Protein AF-A0A3C0TTU4-F1 (afdb_monomer_lite)

Radius of gyration: 20.49 Å; chains: 1; bounding box: 49×45×58 Å

pLDDT: mean 82.62, std 21.91, range [30.36, 98.0]

Sequence (126 aa):
GEFSQLAGLTGKDGMTDSLSPDNGRATRIEEIESFSGDDLPQLCDLAHDAIIDGEGFLWVRPPPQRILENYWNGVVLVPERSLWIARLDGRIVGTVQILNPSVNNESGAFAAQITTLIVAGHARRL

Foldseek 3Di:
DDDDDDDDDDDPDDPPPPDDPPPPKDKDKDWDLDDDDCRLVLQLVQLQQCLVVVHDDPDVHRDPSVVSSVVVVVQSPDPQKIKMFMDINNGTFWIWIKGADDPVPPVCNPDIDTPHTGGHPVRPPD

Secondary structure (DSSP, 8-state):
----------------------SS--EEEEE-SS--TTHHHHHHHHHHHHHHTT-S-S-SSPPPHHHHHHHHHHHTT-TTEEEEEEEETTEEEEEEEEEPPPTT-GGGTT--EEEEEEE-GGGTT-

Structure (mmCIF, N/CA/C/O backbone):
data_AF-A0A3C0TTU4-F1
#
_entry.id   AF-A0A3C0TTU4-F1
#
loop_
_atom_site.group_PDB
_atom_site.id
_atom_site.type_symbol
_atom_site.label_atom_id
_atom_site.label_alt_id
_atom_site.label_comp_id
_atom_site.label_asym_id
_atom_site.label_entity_id
_atom_site.label_seq_id
_atom_site.pdbx_PDB_ins_code
_atom_site.Cartn_x
_atom_site.Cartn_y
_atom_site.Cartn_z
_atom_site.occupancy
_atom_site.B_iso_or_equiv
_atom_site.auth_seq_id
_atom_site.auth_comp_id
_atom_site.auth_asym_id
_atom_site.auth_atom_id
_atom_site.pdbx_PDB_model_num
ATOM 1 N N . GLY A 1 1 ? -39.470 32.008 42.877 1.00 33.16 1 GLY A N 1
ATOM 2 C CA . GLY A 1 1 ? -39.267 32.488 41.501 1.00 33.16 1 GLY A CA 1
ATOM 3 C C . GLY A 1 1 ? -37.927 31.964 41.075 1.00 33.16 1 GLY A C 1
ATOM 4 O O . GLY A 1 1 ? -36.948 32.289 41.724 1.00 33.16 1 GLY A O 1
ATOM 5 N N . GLU A 1 2 ? -37.918 30.863 40.333 1.00 34.28 2 GLU A N 1
ATOM 6 C CA . GLU A 1 2 ? -37.878 30.883 38.859 1.00 34.28 2 GLU A CA 1
ATOM 7 C C . GLU A 1 2 ? -36.555 31.459 38.361 1.00 34.28 2 GLU A C 1
ATOM 9 O O . GLU A 1 2 ? -36.373 32.662 38.405 1.00 34.28 2 GLU A O 1
ATOM 14 N N . PHE A 1 3 ? -35.630 30.567 37.992 1.00 34.47 3 PHE A N 1
ATOM 15 C CA . PHE A 1 3 ? -34.856 30.552 36.741 1.00 34.47 3 PHE A CA 1
ATOM 16 C C . PHE A 1 3 ? -34.013 29.262 36.751 1.00 34.47 3 PHE A C 1
ATOM 18 O O . PHE A 1 3 ? -32.812 29.242 36.996 1.00 34.47 3 PHE A O 1
ATOM 25 N N . SER A 1 4 ? -34.704 28.139 36.559 1.00 36.53 4 SER A N 1
ATOM 26 C CA . SER A 1 4 ? -34.131 26.826 36.256 1.00 36.53 4 SER A CA 1
ATOM 27 C C . SER A 1 4 ? -34.966 26.232 35.137 1.00 36.53 4 SER A C 1
ATOM 29 O O . SER A 1 4 ? -35.957 25.568 35.407 1.00 36.53 4 SER A O 1
ATOM 31 N N . GLN A 1 5 ? -34.602 26.526 33.889 1.00 37.88 5 GLN A N 1
ATOM 32 C CA . GLN A 1 5 ? -35.087 25.794 32.724 1.00 37.88 5 GLN A CA 1
ATOM 33 C C . GLN A 1 5 ? -34.221 26.134 31.512 1.00 37.88 5 GLN A C 1
ATOM 35 O O . GLN A 1 5 ? -34.472 27.131 30.857 1.00 37.88 5 GLN A O 1
ATOM 40 N N . LEU A 1 6 ? -33.209 25.313 31.237 1.00 36.69 6 LEU A N 1
ATOM 41 C CA . LEU A 1 6 ? -32.779 24.916 29.889 1.00 36.69 6 LEU A CA 1
ATOM 42 C C . LEU A 1 6 ? -31.975 23.621 30.060 1.00 36.69 6 LEU A C 1
ATOM 44 O O . LEU A 1 6 ? -30.749 23.604 30.125 1.00 36.69 6 LEU A O 1
ATOM 48 N N . ALA A 1 7 ? -32.721 22.534 30.246 1.00 32.09 7 ALA A N 1
ATOM 49 C CA . ALA A 1 7 ? -32.219 21.177 30.159 1.00 32.09 7 ALA A CA 1
ATOM 50 C C . ALA A 1 7 ? -32.178 20.744 28.689 1.00 32.09 7 ALA A C 1
ATOM 52 O O . ALA A 1 7 ? -33.108 21.029 27.940 1.00 32.09 7 ALA A O 1
ATOM 53 N N . GLY A 1 8 ? -31.149 19.966 28.354 1.00 31.12 8 GLY A N 1
ATOM 54 C CA . GLY A 1 8 ? -31.205 18.963 27.298 1.00 31.12 8 GLY A CA 1
ATOM 55 C C . GLY A 1 8 ? -30.831 19.457 25.911 1.00 31.12 8 GLY A C 1
ATOM 56 O O . GLY A 1 8 ? -31.644 20.076 25.249 1.00 31.12 8 GLY A O 1
ATOM 57 N N . LEU A 1 9 ? -29.630 19.084 25.466 1.00 33.72 9 LEU A N 1
ATOM 58 C CA . LEU A 1 9 ? -29.366 18.534 24.131 1.00 33.72 9 LEU A CA 1
ATOM 59 C C . LEU A 1 9 ? -28.049 17.741 24.220 1.00 33.72 9 LEU A C 1
ATOM 61 O O . LEU A 1 9 ? -26.975 18.168 23.811 1.00 33.72 9 LEU A O 1
ATOM 65 N N . THR A 1 10 ? -28.146 16.577 24.858 1.00 34.78 10 THR A N 1
ATOM 66 C CA . THR A 1 10 ? -27.288 15.425 24.578 1.00 34.78 10 THR A CA 1
ATOM 67 C C . THR A 1 10 ? -27.561 14.955 23.151 1.00 34.78 10 THR A C 1
ATOM 69 O O . THR A 1 10 ? -28.722 14.754 22.803 1.00 34.78 10 THR A O 1
ATOM 72 N N . GLY A 1 11 ? -26.515 14.734 22.361 1.00 30.36 11 GLY A N 1
ATOM 73 C CA . GLY A 1 11 ? -26.617 14.152 21.021 1.00 30.36 11 GLY A CA 1
ATOM 74 C C . GLY A 1 11 ? -25.265 13.612 20.584 1.00 30.36 11 GLY A C 1
ATOM 75 O O . GLY A 1 11 ? -24.510 14.279 19.887 1.00 30.36 11 GLY A O 1
ATOM 76 N N . LYS A 1 12 ? -24.924 12.439 21.115 1.00 43.28 12 LYS A N 1
ATOM 77 C CA . LYS A 1 12 ? -23.745 11.651 20.772 1.00 43.28 12 LYS A CA 1
ATOM 78 C C . LYS A 1 12 ? -24.146 10.754 19.605 1.00 43.28 12 LYS A C 1
ATOM 80 O O . LYS A 1 12 ? -24.466 9.594 19.825 1.00 43.28 12 LYS A O 1
ATOM 85 N N . ASP A 1 13 ? -24.108 11.301 18.399 1.00 33.59 13 ASP A N 1
ATOM 86 C CA . ASP A 1 13 ? -24.378 10.561 17.168 1.00 33.59 13 ASP A CA 1
ATOM 87 C C . ASP A 1 13 ? -23.051 10.585 16.381 1.00 33.59 13 ASP A C 1
ATOM 89 O O . ASP A 1 13 ? -22.693 11.571 15.754 1.00 33.59 13 ASP A O 1
ATOM 93 N N . GLY A 1 14 ? -22.154 9.607 16.505 1.00 33.25 14 GLY A N 1
ATOM 94 C CA . GLY A 1 14 ? -22.496 8.204 16.341 1.00 33.25 14 GLY A CA 1
ATOM 95 C C . GLY A 1 14 ? -22.955 7.948 14.906 1.00 33.25 14 GLY A C 1
ATOM 96 O O . GLY A 1 14 ? -23.950 7.265 14.713 1.00 33.25 14 GLY A O 1
ATOM 97 N N . MET A 1 15 ? -22.276 8.528 13.906 1.00 35.84 15 MET A N 1
ATOM 98 C CA . MET A 1 15 ? -22.488 8.211 12.491 1.00 35.84 15 MET A CA 1
ATOM 99 C C . MET A 1 15 ? -21.939 6.807 12.200 1.00 35.84 15 MET A C 1
ATOM 101 O O . MET A 1 15 ? -20.918 6.626 11.544 1.00 35.84 15 MET A O 1
ATOM 105 N N . THR A 1 16 ? -22.597 5.794 12.757 1.00 39.62 16 THR A N 1
ATOM 106 C CA . THR A 1 16 ? -22.577 4.450 12.197 1.00 39.62 16 THR A CA 1
ATOM 107 C C . THR A 1 16 ? -23.534 4.484 11.018 1.00 39.62 16 THR A C 1
ATOM 109 O O . THR A 1 16 ? -24.750 4.409 11.204 1.00 39.62 16 THR A O 1
ATOM 112 N N . ASP A 1 17 ? -22.983 4.662 9.820 1.00 39.41 17 ASP A N 1
ATOM 113 C CA . ASP A 1 17 ? -23.717 4.428 8.583 1.00 39.41 17 ASP A CA 1
ATOM 114 C C . ASP A 1 17 ? -24.181 2.966 8.589 1.00 39.41 17 ASP A C 1
ATOM 116 O O . ASP A 1 17 ? -23.394 2.026 8.449 1.00 39.41 17 ASP A O 1
ATOM 120 N N . SER A 1 18 ? -25.462 2.774 8.890 1.00 42.75 18 SER A N 1
ATOM 121 C CA . SER A 1 18 ? -26.110 1.470 8.883 1.00 42.75 18 SER A CA 1
ATOM 122 C C . SER A 1 18 ? -26.511 1.156 7.448 1.00 42.75 18 SER A C 1
ATOM 124 O O . SER A 1 18 ? -27.681 1.196 7.072 1.00 42.75 18 SER A O 1
ATOM 126 N N . LEU A 1 19 ? -25.508 0.830 6.633 1.00 49.94 19 LEU A N 1
ATOM 127 C CA . LEU A 1 19 ? -25.735 0.187 5.349 1.00 49.94 19 LEU A CA 1
ATOM 128 C C . LEU A 1 19 ? -26.432 -1.150 5.626 1.00 49.94 19 LEU A C 1
ATOM 130 O O . LEU A 1 19 ? -25.877 -2.046 6.265 1.00 49.94 19 LEU A O 1
ATOM 134 N N . SER A 1 20 ? -27.689 -1.255 5.190 1.00 46.91 20 SER A N 1
ATOM 135 C CA . SER A 1 20 ? -28.423 -2.522 5.173 1.00 46.91 20 SER A CA 1
ATOM 136 C C . SER A 1 20 ? -27.581 -3.571 4.438 1.00 46.91 20 SER A C 1
ATOM 138 O O . SER A 1 20 ? -26.962 -3.220 3.431 1.00 46.91 20 SER A O 1
ATOM 140 N N . PRO A 1 21 ? -27.528 -4.836 4.898 1.00 45.91 21 PRO A N 1
ATOM 141 C CA . PRO A 1 21 ? -26.795 -5.863 4.180 1.00 45.91 21 PRO A CA 1
ATOM 142 C C . PRO A 1 21 ? -27.530 -6.093 2.863 1.00 45.91 21 PRO A C 1
ATOM 144 O O . PRO A 1 21 ? -28.597 -6.708 2.840 1.00 45.91 21 PRO A O 1
ATOM 147 N N . ASP A 1 22 ? -26.990 -5.552 1.772 1.00 55.22 22 ASP A N 1
ATOM 148 C CA . ASP A 1 22 ? -27.359 -6.017 0.447 1.00 55.22 22 ASP A CA 1
ATOM 149 C C . ASP A 1 22 ? -27.076 -7.519 0.428 1.00 55.22 22 ASP A C 1
ATOM 151 O O . ASP A 1 22 ? -25.941 -7.974 0.606 1.00 55.22 22 ASP A O 1
ATOM 155 N N . ASN A 1 23 ? -28.147 -8.297 0.339 1.00 56.12 23 ASN A N 1
ATOM 156 C CA . ASN A 1 23 ? -28.124 -9.744 0.428 1.00 56.12 23 ASN A CA 1
ATOM 157 C C . ASN A 1 23 ? -27.658 -10.271 -0.939 1.00 56.12 23 ASN A C 1
ATOM 159 O O . ASN A 1 23 ? -28.449 -10.799 -1.719 1.00 56.12 23 ASN A O 1
ATOM 163 N N . GLY A 1 24 ? -26.387 -10.027 -1.267 1.00 54.19 24 GLY A N 1
ATOM 164 C CA . GLY A 1 24 ? -25.832 -10.288 -2.590 1.00 54.19 24 GLY A CA 1
ATOM 165 C C . GLY A 1 24 ? -24.328 -10.075 -2.679 1.00 54.19 24 GLY A C 1
ATOM 166 O O . GLY A 1 24 ? -23.626 -11.040 -2.973 1.00 54.19 24 GLY A O 1
ATOM 167 N N . ARG A 1 25 ? -23.825 -8.860 -2.407 1.00 62.41 25 ARG A N 1
ATOM 168 C CA . ARG A 1 25 ? -22.381 -8.600 -2.292 1.00 62.41 25 ARG A CA 1
ATOM 169 C C . ARG A 1 25 ? -22.048 -7.459 -1.33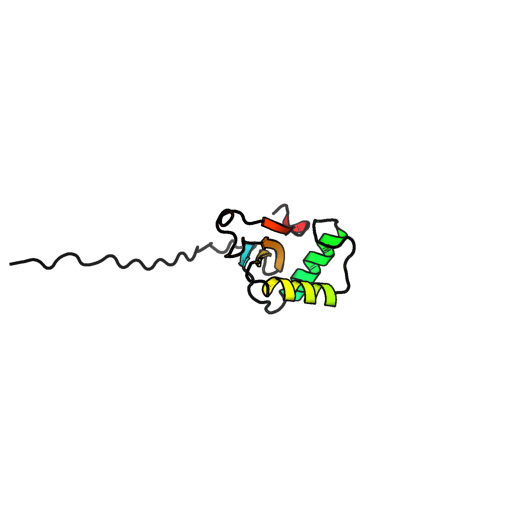6 1.00 62.41 25 ARG A C 1
ATOM 171 O O . ARG A 1 25 ? -22.356 -6.302 -1.610 1.00 62.41 25 ARG A O 1
ATOM 178 N N . ALA A 1 26 ? -21.360 -7.752 -0.238 1.00 77.69 26 ALA A N 1
ATOM 179 C CA . ALA A 1 26 ? -20.989 -6.713 0.722 1.00 77.69 26 ALA A CA 1
ATOM 180 C C . ALA A 1 26 ? -19.733 -5.974 0.238 1.00 77.69 26 ALA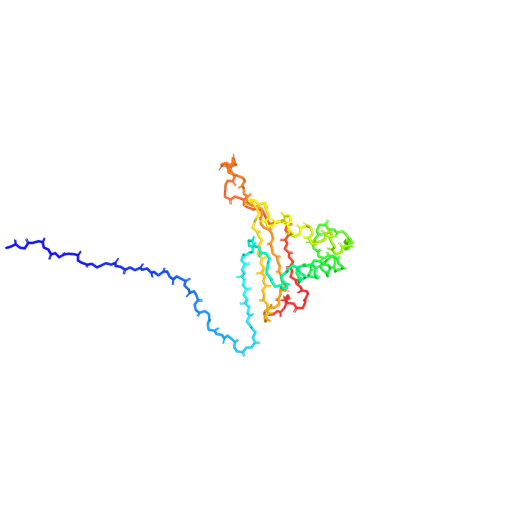 A C 1
ATOM 182 O O . ALA A 1 26 ? -18.637 -6.543 0.243 1.00 77.69 26 ALA A O 1
ATOM 183 N N . THR A 1 27 ? -19.891 -4.710 -0.167 1.00 87.00 27 THR A N 1
ATOM 184 C CA . THR A 1 27 ? -18.759 -3.825 -0.480 1.00 87.00 27 THR A CA 1
ATOM 185 C C . THR A 1 27 ? -18.392 -2.994 0.744 1.00 87.00 27 THR A C 1
ATOM 187 O O . THR A 1 27 ? -19.253 -2.329 1.319 1.00 87.00 27 THR A O 1
ATOM 190 N N . ARG A 1 28 ? -17.115 -3.001 1.140 1.00 92.75 28 ARG A N 1
ATOM 191 C CA . ARG A 1 28 ? -16.597 -2.178 2.245 1.00 92.75 28 ARG A CA 1
ATOM 192 C C . ARG A 1 28 ? -15.336 -1.444 1.821 1.00 92.75 28 ARG A C 1
ATOM 194 O O . ARG A 1 28 ? -14.461 -2.045 1.211 1.00 92.75 28 ARG A O 1
ATOM 201 N N . ILE A 1 29 ? -15.225 -0.172 2.1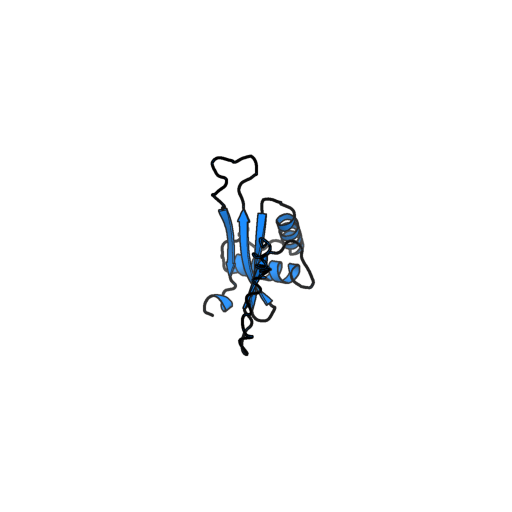85 1.00 95.62 29 ILE A N 1
ATOM 202 C CA . ILE A 1 29 ? -13.982 0.595 2.073 1.00 95.62 29 ILE A CA 1
ATOM 203 C C . ILE A 1 29 ? -13.460 0.841 3.486 1.00 95.62 29 ILE A C 1
ATOM 205 O O . ILE A 1 29 ? -14.232 1.221 4.367 1.00 95.62 29 ILE A O 1
ATOM 209 N N . GLU A 1 30 ? -12.174 0.599 3.712 1.00 95.88 30 GLU A N 1
ATOM 210 C CA . GLU A 1 30 ? -11.552 0.779 5.024 1.00 95.88 30 GLU A CA 1
ATOM 211 C C . GLU A 1 30 ? -10.104 1.253 4.920 1.00 95.88 30 GLU A C 1
ATOM 213 O O . GLU A 1 30 ? -9.387 0.900 3.982 1.00 95.88 30 GLU A O 1
ATOM 218 N N . GLU A 1 31 ? -9.693 2.068 5.890 1.00 96.88 31 GLU A N 1
ATOM 219 C CA . GLU A 1 31 ? -8.299 2.452 6.090 1.00 96.88 31 GLU A CA 1
ATOM 220 C C . GLU A 1 31 ? -7.562 1.345 6.849 1.00 96.88 31 GLU A C 1
ATOM 222 O O . GLU A 1 31 ? -8.106 0.731 7.769 1.00 96.88 31 GLU A O 1
ATOM 227 N N . ILE A 1 32 ? -6.322 1.083 6.443 1.00 96.62 32 ILE A N 1
ATOM 228 C CA . ILE A 1 32 ? -5.456 0.047 6.991 1.00 96.62 32 ILE A CA 1
ATOM 229 C C . ILE A 1 32 ? -4.271 0.702 7.688 1.00 96.62 32 ILE A C 1
ATOM 231 O O . ILE A 1 32 ? -3.357 1.216 7.048 1.00 96.62 32 ILE A O 1
ATOM 235 N N . GLU A 1 33 ? -4.273 0.609 9.015 1.00 94.88 33 GLU A N 1
ATOM 236 C CA . GLU A 1 33 ? -3.149 1.010 9.871 1.00 94.88 33 GLU A CA 1
ATOM 237 C C . GLU A 1 33 ? -2.237 -0.179 10.219 1.00 94.88 33 GLU A C 1
ATOM 239 O O . GLU A 1 33 ? -1.077 -0.013 10.586 1.00 94.88 33 GLU A O 1
ATOM 244 N N . SER A 1 34 ? -2.753 -1.406 10.109 1.00 95.44 34 SER A N 1
ATOM 245 C CA . SER A 1 34 ? -1.995 -2.642 10.309 1.00 95.44 34 SER A CA 1
ATOM 246 C C . SER A 1 34 ? -2.654 -3.801 9.566 1.00 95.44 34 SER A C 1
ATOM 248 O O . SER A 1 34 ? -3.865 -3.799 9.353 1.00 95.44 34 SER A O 1
ATOM 250 N N . PHE A 1 35 ? -1.862 -4.794 9.165 1.00 96.81 35 PHE A N 1
ATOM 251 C CA . PHE A 1 35 ? -2.379 -5.970 8.468 1.00 96.81 35 PHE A CA 1
ATOM 252 C C . PHE A 1 35 ? -2.862 -7.032 9.451 1.00 96.81 35 PHE A C 1
ATOM 254 O O . PHE A 1 35 ? -2.187 -7.335 10.436 1.00 96.81 35 PHE A O 1
ATOM 261 N N . SER A 1 36 ? -4.001 -7.646 9.141 1.00 93.19 36 SER A N 1
ATOM 262 C CA . SER A 1 36 ? -4.571 -8.743 9.917 1.00 93.19 36 SER A CA 1
ATOM 263 C C . SER A 1 36 ? -4.991 -9.897 9.007 1.00 93.19 36 SER A C 1
ATOM 265 O O . SER A 1 36 ? -5.279 -9.692 7.832 1.00 93.19 36 SER A O 1
ATOM 267 N N . GLY A 1 37 ? -5.005 -11.125 9.535 1.00 94.12 37 GLY A N 1
ATOM 268 C CA . GLY A 1 37 ? -5.420 -12.307 8.771 1.00 94.12 37 GLY A CA 1
ATOM 269 C C . GLY A 1 37 ? -4.743 -12.390 7.397 1.00 94.12 37 GLY A C 1
ATOM 270 O O . GLY A 1 37 ? -3.518 -12.448 7.309 1.00 94.12 37 GLY A O 1
ATOM 271 N N . ASP A 1 38 ? -5.558 -12.338 6.342 1.00 96.12 38 ASP A N 1
ATOM 272 C CA . ASP A 1 38 ? -5.126 -12.500 4.952 1.00 96.12 38 ASP A CA 1
ATOM 273 C C . ASP A 1 38 ? -4.933 -11.166 4.201 1.00 96.12 38 ASP A C 1
ATOM 275 O O . ASP A 1 38 ? -4.838 -11.166 2.974 1.00 96.12 38 ASP A O 1
ATOM 279 N N . ASP A 1 39 ? -4.876 -10.024 4.891 1.00 97.06 39 ASP A N 1
ATOM 280 C CA . ASP A 1 39 ? -4.776 -8.704 4.247 1.00 97.06 39 ASP A CA 1
ATOM 281 C C . ASP A 1 39 ? -3.492 -8.544 3.433 1.00 97.06 39 ASP A C 1
ATOM 283 O O . ASP A 1 39 ? -3.524 -8.146 2.269 1.00 97.06 39 ASP A O 1
ATOM 287 N N . LEU A 1 40 ? -2.355 -8.880 4.046 1.00 97.94 40 LEU A N 1
ATOM 288 C CA . LEU A 1 40 ? -1.048 -8.741 3.414 1.00 97.94 40 LEU A CA 1
ATOM 289 C C . LEU A 1 40 ? -0.896 -9.677 2.198 1.00 97.94 40 LEU A C 1
ATOM 291 O O . LEU A 1 40 ? -0.517 -9.176 1.136 1.00 97.94 40 LEU A O 1
ATOM 295 N N . PRO A 1 41 ? -1.223 -10.985 2.286 1.00 97.75 41 PRO A N 1
ATOM 296 C CA . PRO A 1 41 ? -1.267 -11.855 1.112 1.00 97.75 41 PRO A CA 1
ATOM 297 C C . PRO A 1 41 ? -2.172 -11.320 -0.003 1.00 97.75 41 PRO A C 1
ATOM 299 O O . PRO A 1 41 ? -1.724 -11.216 -1.140 1.00 97.75 41 PRO A O 1
ATOM 302 N N . GLN A 1 42 ? -3.400 -10.893 0.313 1.00 97.56 42 GLN A N 1
ATOM 303 C CA . GLN A 1 42 ? -4.341 -10.403 -0.701 1.00 97.56 42 GLN A CA 1
ATOM 304 C C . GLN A 1 42 ? -3.876 -9.108 -1.378 1.00 97.56 42 GLN A C 1
ATOM 306 O O . GLN A 1 42 ? -4.079 -8.936 -2.578 1.00 97.56 42 GLN A O 1
ATOM 311 N N . LEU A 1 43 ? -3.227 -8.202 -0.643 1.00 97.12 43 LEU A N 1
ATOM 312 C CA . LEU A 1 43 ? -2.614 -7.007 -1.227 1.00 97.12 43 LEU A CA 1
ATOM 313 C C . LEU A 1 43 ? -1.413 -7.340 -2.114 1.00 97.12 43 LEU A C 1
ATOM 315 O O . LEU A 1 43 ? -1.188 -6.660 -3.117 1.00 97.12 43 LEU A O 1
ATOM 319 N N . CYS A 1 44 ? -0.635 -8.368 -1.767 1.00 97.19 44 CYS A N 1
ATOM 320 C CA . CYS A 1 44 ? 0.445 -8.850 -2.624 1.00 97.19 44 CYS A CA 1
ATOM 321 C C . CYS A 1 44 ? -0.103 -9.454 -3.920 1.00 97.19 44 CYS A C 1
ATOM 323 O O . CYS A 1 44 ? 0.408 -9.115 -4.984 1.00 97.19 44 CYS A O 1
ATOM 325 N N . ASP A 1 45 ? -1.159 -10.265 -3.843 1.00 96.69 45 ASP A N 1
ATOM 326 C CA . ASP A 1 45 ? -1.816 -10.853 -5.016 1.00 96.69 45 ASP A CA 1
ATOM 327 C C . ASP A 1 45 ? -2.408 -9.760 -5.918 1.00 96.69 45 ASP A C 1
ATOM 329 O O . ASP A 1 45 ? -2.119 -9.712 -7.112 1.00 96.69 45 ASP A O 1
ATOM 333 N N . LEU A 1 46 ? -3.144 -8.804 -5.336 1.00 96.38 46 LEU A N 1
ATOM 334 C CA . LEU A 1 46 ? -3.703 -7.665 -6.068 1.00 96.38 46 LEU A CA 1
ATOM 335 C C . LEU A 1 46 ? -2.611 -6.848 -6.774 1.00 96.38 46 LEU A C 1
ATOM 337 O O . LEU A 1 46 ? -2.768 -6.468 -7.932 1.00 96.38 46 LEU A O 1
ATOM 341 N N . ALA A 1 47 ? -1.507 -6.565 -6.079 1.00 95.94 47 ALA A N 1
ATOM 342 C CA . ALA A 1 47 ? -0.363 -5.864 -6.649 1.00 95.94 47 ALA A CA 1
ATOM 343 C C . ALA A 1 47 ? 0.295 -6.657 -7.779 1.00 95.94 47 ALA A C 1
ATOM 345 O O . ALA A 1 47 ? 0.640 -6.088 -8.810 1.00 95.94 47 ALA A O 1
ATOM 346 N N . HIS A 1 48 ? 0.491 -7.958 -7.579 1.00 95.94 48 HIS A N 1
ATOM 347 C CA . HIS A 1 48 ? 1.083 -8.837 -8.572 1.00 95.94 48 HIS A CA 1
ATOM 348 C C . HIS A 1 48 ? 0.261 -8.824 -9.865 1.00 95.94 48 HIS A C 1
ATOM 350 O O . HIS A 1 48 ? 0.816 -8.568 -10.936 1.00 95.94 48 HIS A O 1
ATOM 356 N N . ASP A 1 49 ? -1.052 -9.026 -9.754 1.00 95.00 49 ASP A N 1
ATOM 357 C CA . ASP A 1 49 ? -1.976 -9.019 -10.889 1.00 95.00 49 ASP A CA 1
ATOM 358 C C . ASP A 1 49 ? -1.991 -7.656 -11.585 1.00 95.00 49 ASP A C 1
ATOM 360 O O . ASP A 1 49 ? -1.843 -7.586 -12.803 1.00 95.00 49 ASP A O 1
ATOM 364 N N . ALA A 1 50 ? -2.036 -6.562 -10.820 1.00 93.44 50 ALA A N 1
ATOM 365 C CA . ALA A 1 50 ? -1.967 -5.212 -11.367 1.00 93.44 50 ALA A CA 1
ATOM 366 C C . ALA A 1 50 ? -0.689 -4.970 -12.186 1.00 93.44 50 ALA A C 1
ATOM 368 O O . ALA A 1 50 ? -0.756 -4.408 -13.276 1.00 93.44 50 ALA A O 1
ATOM 369 N N . ILE A 1 51 ? 0.473 -5.427 -11.705 1.00 94.31 51 ILE A N 1
ATOM 370 C CA . ILE A 1 51 ? 1.733 -5.299 -12.452 1.00 94.31 51 ILE A CA 1
ATOM 371 C C . ILE A 1 51 ? 1.684 -6.114 -13.752 1.00 94.31 51 ILE A C 1
ATOM 373 O O . ILE A 1 51 ? 2.140 -5.632 -14.789 1.00 94.31 51 ILE A O 1
ATOM 377 N N . ILE A 1 52 ? 1.159 -7.345 -13.707 1.00 94.44 52 ILE A N 1
ATOM 378 C CA . ILE A 1 52 ? 1.026 -8.207 -14.892 1.00 94.44 52 ILE A CA 1
ATOM 379 C C . ILE A 1 52 ? 0.100 -7.573 -15.933 1.00 94.44 52 ILE A C 1
ATOM 381 O O . ILE A 1 52 ? 0.427 -7.570 -17.121 1.00 94.44 52 ILE A O 1
ATOM 385 N N . ASP A 1 53 ? -1.001 -6.981 -15.481 1.00 90.69 53 ASP A N 1
ATOM 386 C CA . ASP A 1 53 ? -1.991 -6.317 -16.328 1.00 90.69 53 ASP A CA 1
ATOM 387 C C . ASP A 1 53 ? -1.532 -4.923 -16.807 1.00 90.69 53 ASP A C 1
ATOM 389 O O . ASP A 1 53 ? -2.219 -4.267 -17.595 1.00 90.69 53 ASP A O 1
ATOM 393 N N . GLY A 1 54 ? -0.351 -4.463 -16.373 1.00 87.75 54 GLY A N 1
ATOM 394 C CA . GLY A 1 54 ? 0.191 -3.144 -16.707 1.00 87.75 54 GLY A CA 1
ATOM 395 C C . GLY A 1 54 ? -0.572 -1.993 -16.048 1.00 87.75 54 GLY A C 1
ATOM 396 O O . GLY A 1 54 ? -0.492 -0.847 -16.496 1.00 87.75 54 GLY A O 1
ATOM 397 N N . GLU A 1 55 ? -1.329 -2.288 -14.996 1.00 80.81 55 GLU A N 1
ATOM 398 C CA . GLU A 1 55 ? -1.993 -1.303 -14.161 1.00 80.81 55 GLU A CA 1
ATOM 399 C C . GLU A 1 55 ? -0.956 -0.594 -13.282 1.00 80.81 55 GLU A C 1
ATOM 401 O O . GLU A 1 55 ? 0.056 -1.169 -12.888 1.00 80.81 55 GLU A O 1
ATOM 406 N N . GLY A 1 56 ? -1.180 0.695 -13.011 1.00 73.06 56 GLY A N 1
ATOM 407 C CA . GLY A 1 56 ? -0.209 1.565 -12.350 1.00 73.06 56 GLY A CA 1
ATOM 408 C C . GLY A 1 56 ? 0.176 1.097 -10.946 1.00 73.06 56 GLY A C 1
ATOM 409 O O . GLY A 1 56 ? -0.410 1.533 -9.958 1.00 73.06 56 GLY A O 1
ATOM 410 N N . PHE A 1 57 ? 1.215 0.273 -10.866 1.00 83.06 57 PHE A N 1
ATOM 411 C CA . PHE A 1 57 ? 1.917 -0.106 -9.651 1.00 83.06 57 PHE A CA 1
ATOM 412 C C . PHE A 1 57 ? 3.416 0.042 -9.897 1.00 83.06 57 PHE A C 1
ATOM 414 O O . PHE A 1 57 ? 3.886 -0.188 -11.003 1.00 83.06 57 PHE A O 1
ATOM 421 N N . LEU A 1 58 ? 4.174 0.448 -8.879 1.00 87.94 58 LEU A N 1
ATOM 422 C CA . LEU A 1 58 ? 5.546 0.982 -8.979 1.00 87.94 58 LEU A CA 1
ATOM 423 C C . LEU A 1 58 ? 6.570 0.132 -9.768 1.00 87.94 58 LEU A C 1
ATOM 425 O O . LEU A 1 58 ? 7.659 0.619 -10.078 1.00 87.94 58 LEU A O 1
ATOM 429 N N 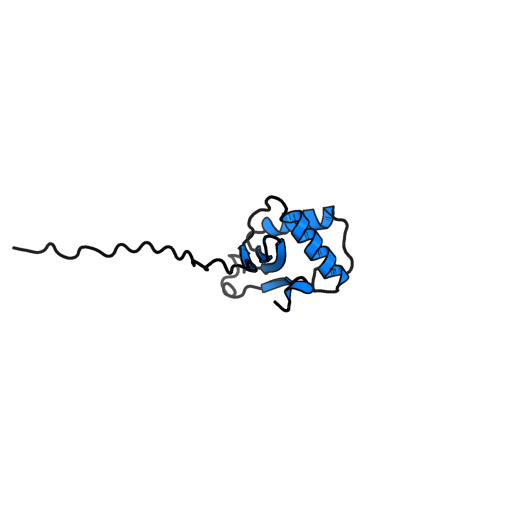. TRP A 1 59 ? 6.254 -1.125 -10.078 1.00 93.69 59 TRP A N 1
ATOM 430 C CA . TRP A 1 59 ? 7.101 -2.061 -10.802 1.00 93.69 59 TRP A CA 1
ATOM 431 C C . TRP A 1 59 ? 6.584 -2.354 -12.210 1.00 93.69 59 TRP A C 1
ATOM 433 O O . TRP A 1 59 ? 5.393 -2.482 -12.441 1.00 93.69 59 TRP A O 1
ATOM 443 N N . VAL A 1 60 ? 7.519 -2.582 -13.135 1.00 92.94 60 VAL A N 1
ATOM 444 C CA . VAL A 1 60 ? 7.223 -3.057 -14.502 1.00 92.94 60 VAL A CA 1
ATOM 445 C C . VAL A 1 60 ? 7.039 -4.582 -14.557 1.00 92.94 60 VAL A C 1
ATOM 447 O O . VAL A 1 60 ? 6.412 -5.105 -15.469 1.00 92.94 60 VAL A O 1
ATOM 450 N N . ARG A 1 61 ? 7.632 -5.321 -13.610 1.00 94.56 61 ARG A N 1
ATOM 451 C CA . ARG A 1 61 ? 7.514 -6.784 -13.484 1.00 94.56 61 ARG A CA 1
ATOM 452 C C . ARG A 1 61 ? 7.349 -7.152 -12.013 1.00 94.56 61 ARG A C 1
ATOM 454 O O . ARG A 1 61 ? 8.027 -6.514 -11.201 1.00 94.56 61 ARG A O 1
ATOM 461 N N . PRO A 1 62 ? 6.532 -8.164 -11.662 1.00 95.38 62 PRO A N 1
ATOM 462 C CA . PRO A 1 62 ? 6.314 -8.502 -10.266 1.00 95.38 62 PRO A CA 1
ATOM 463 C C . PRO A 1 62 ? 7.630 -8.888 -9.585 1.00 95.38 62 PRO A C 1
ATOM 465 O O . PRO A 1 62 ? 8.349 -9.760 -10.089 1.00 95.38 62 PRO A O 1
ATOM 468 N N . PRO A 1 63 ? 8.002 -8.224 -8.478 1.00 96.12 63 PRO A N 1
ATOM 469 C CA . PRO A 1 63 ? 9.155 -8.645 -7.704 1.00 96.12 63 PRO A CA 1
ATOM 470 C C . PRO A 1 63 ? 8.803 -9.914 -6.900 1.00 96.12 63 PRO A C 1
ATOM 472 O O . PRO A 1 63 ? 7.634 -10.288 -6.806 1.00 96.12 63 PRO A O 1
ATOM 475 N N . PRO A 1 64 ? 9.790 -10.595 -6.289 1.00 97.31 64 PRO A N 1
ATOM 476 C CA . PRO A 1 64 ? 9.514 -11.727 -5.407 1.00 97.31 64 PRO A CA 1
ATOM 477 C C . PRO A 1 64 ? 8.545 -11.352 -4.278 1.00 97.31 64 PRO A C 1
ATOM 479 O O . PRO A 1 64 ? 8.645 -10.249 -3.741 1.00 97.31 64 PRO A O 1
ATOM 482 N N . GLN A 1 65 ? 7.693 -12.291 -3.853 1.00 95.94 65 GLN A N 1
ATOM 483 C CA . GLN A 1 65 ? 6.661 -12.084 -2.822 1.00 95.94 65 GLN A CA 1
ATOM 484 C C . GLN A 1 65 ? 7.171 -11.324 -1.589 1.00 95.94 65 GLN A C 1
ATOM 486 O O . GLN A 1 65 ? 6.599 -10.319 -1.189 1.00 95.94 65 GLN A O 1
ATOM 491 N N . ARG A 1 66 ? 8.320 -11.735 -1.040 1.00 97.50 66 ARG A N 1
ATOM 492 C CA . ARG A 1 66 ? 8.934 -11.089 0.131 1.00 97.50 66 ARG A CA 1
ATOM 493 C C . ARG A 1 66 ? 9.211 -9.592 -0.068 1.00 97.50 66 ARG A C 1
ATOM 495 O O . ARG A 1 66 ? 9.208 -8.827 0.890 1.00 97.50 66 ARG A O 1
ATOM 502 N N . ILE A 1 67 ? 9.496 -9.161 -1.296 1.00 97.88 67 ILE A N 1
ATOM 503 C CA . ILE A 1 67 ? 9.709 -7.746 -1.618 1.00 97.88 67 ILE A CA 1
ATOM 504 C C . ILE A 1 67 ? 8.380 -6.984 -1.607 1.00 97.88 67 ILE A C 1
ATOM 506 O O . ILE A 1 67 ? 8.350 -5.875 -1.078 1.00 97.88 67 ILE A O 1
ATOM 510 N N . LEU A 1 68 ? 7.292 -7.575 -2.119 1.00 96.75 68 LEU A N 1
ATOM 511 C CA . LEU A 1 68 ? 5.945 -6.997 -2.004 1.00 96.75 68 LEU A CA 1
ATOM 512 C C . LEU A 1 68 ? 5.502 -6.912 -0.543 1.00 96.75 68 LEU A C 1
ATOM 514 O O . LEU A 1 68 ? 5.041 -5.863 -0.106 1.00 96.75 68 LEU A O 1
ATOM 518 N N . GLU A 1 69 ? 5.715 -7.973 0.235 1.00 97.75 69 GLU A N 1
ATOM 519 C CA . GLU A 1 69 ? 5.394 -7.989 1.663 1.00 97.75 69 GLU A CA 1
ATOM 520 C C . GLU A 1 69 ? 6.140 -6.882 2.415 1.00 97.75 69 GLU A C 1
ATOM 522 O O . GLU A 1 69 ? 5.538 -6.114 3.164 1.00 97.75 69 GLU A O 1
ATOM 527 N N . ASN A 1 70 ? 7.452 -6.755 2.190 1.00 98.00 70 ASN A N 1
ATOM 528 C CA . ASN A 1 70 ? 8.257 -5.696 2.796 1.00 98.00 70 ASN A CA 1
ATOM 529 C C . ASN A 1 70 ? 7.781 -4.301 2.379 1.00 98.00 70 ASN A C 1
ATOM 531 O O . ASN A 1 70 ? 7.768 -3.389 3.203 1.00 98.00 70 ASN A O 1
ATOM 535 N N . TYR A 1 71 ? 7.402 -4.127 1.112 1.00 96.75 71 TYR A N 1
ATOM 536 C CA . TYR A 1 71 ? 6.869 -2.864 0.616 1.00 96.75 71 TYR A CA 1
ATOM 537 C C . TYR A 1 71 ? 5.581 -2.477 1.344 1.00 96.75 71 TYR A C 1
ATOM 539 O O . TYR A 1 71 ? 5.496 -1.371 1.874 1.00 96.75 71 TYR A O 1
ATOM 547 N N . TRP A 1 72 ? 4.613 -3.389 1.426 1.00 97.25 72 TRP A N 1
ATOM 548 C CA . TRP A 1 72 ? 3.342 -3.137 2.101 1.00 97.25 72 TRP A CA 1
ATOM 549 C C . TRP A 1 72 ? 3.524 -2.868 3.596 1.00 97.25 72 TRP A C 1
ATOM 551 O O . TRP A 1 72 ? 2.935 -1.928 4.124 1.00 97.25 72 TRP A O 1
ATOM 561 N N . ASN A 1 73 ? 4.407 -3.613 4.268 1.00 97.12 73 ASN A N 1
ATOM 562 C CA . ASN A 1 73 ? 4.781 -3.315 5.654 1.00 97.12 73 ASN A CA 1
ATOM 563 C C . ASN A 1 73 ? 5.425 -1.932 5.792 1.00 97.12 73 ASN A C 1
ATOM 565 O O . ASN A 1 73 ? 5.137 -1.222 6.745 1.00 97.12 73 ASN A O 1
ATOM 569 N N . GLY A 1 74 ? 6.251 -1.509 4.835 1.00 96.44 74 GLY A N 1
ATOM 570 C CA . GLY A 1 74 ? 6.800 -0.155 4.814 1.00 96.44 74 GLY A CA 1
ATOM 571 C C . GLY A 1 74 ? 5.736 0.928 4.616 1.00 96.44 74 GLY A C 1
ATOM 572 O O . GLY A 1 74 ? 5.845 1.995 5.212 1.00 96.44 74 GLY A O 1
ATOM 573 N N . VAL A 1 75 ? 4.701 0.660 3.813 1.00 95.75 75 VAL A N 1
ATOM 574 C CA . VAL A 1 75 ? 3.613 1.609 3.518 1.00 95.75 75 VAL A CA 1
ATOM 575 C C . VAL A 1 75 ? 2.870 2.030 4.784 1.00 95.75 75 VAL A C 1
ATOM 577 O O . VAL A 1 75 ? 2.710 3.227 4.999 1.00 95.75 75 VAL A O 1
ATOM 580 N N . VAL A 1 76 ? 2.475 1.077 5.631 1.00 95.94 76 VAL A N 1
ATOM 581 C CA . VAL A 1 76 ? 1.703 1.356 6.860 1.00 95.94 76 VAL A CA 1
ATOM 582 C C . VAL A 1 76 ? 2.536 1.998 7.978 1.00 95.94 76 VAL A C 1
ATOM 584 O O . VAL A 1 76 ? 1.987 2.443 8.978 1.00 95.94 76 VAL A O 1
ATOM 587 N N . LEU A 1 77 ? 3.863 2.067 7.826 1.00 96.19 77 LEU A N 1
ATOM 588 C CA . LEU A 1 77 ? 4.760 2.689 8.808 1.00 96.19 77 LEU A CA 1
ATOM 589 C C . LEU A 1 77 ? 4.996 4.183 8.563 1.00 96.19 77 LEU A C 1
ATOM 591 O O . LEU A 1 77 ? 5.545 4.853 9.438 1.00 96.19 77 LEU A O 1
ATOM 595 N N . VAL A 1 78 ? 4.648 4.705 7.383 1.00 94.44 78 VAL A N 1
ATOM 596 C CA . VAL A 1 78 ? 4.878 6.113 7.034 1.00 94.44 78 VAL A CA 1
ATOM 597 C C . VAL A 1 78 ? 3.686 6.949 7.512 1.00 94.44 78 VAL A C 1
ATOM 599 O O . VAL A 1 78 ? 2.608 6.792 6.948 1.00 94.44 78 VAL A O 1
ATOM 602 N N . PRO A 1 79 ? 3.850 7.867 8.484 1.00 91.31 79 PRO A N 1
ATOM 603 C CA . PRO A 1 79 ? 2.730 8.622 9.057 1.00 91.31 79 PRO A CA 1
ATOM 604 C C . PRO A 1 79 ? 1.966 9.468 8.034 1.00 91.31 79 PRO A C 1
ATOM 606 O O . PRO A 1 79 ? 0.750 9.604 8.103 1.00 91.31 79 PRO A O 1
ATOM 609 N N . GLU A 1 80 ? 2.673 10.031 7.056 1.00 94.94 80 GLU A N 1
ATOM 610 C CA . GLU A 1 80 ? 2.077 10.825 5.984 1.00 94.94 80 GLU A CA 1
ATOM 611 C C . GLU A 1 80 ? 1.375 9.968 4.924 1.00 94.94 80 GLU A C 1
ATOM 613 O O . GLU A 1 80 ? 0.853 10.513 3.954 1.00 94.94 80 GLU A O 1
ATOM 618 N N . ARG A 1 81 ? 1.362 8.638 5.054 1.00 95.69 81 ARG A N 1
ATOM 619 C CA . ARG A 1 81 ? 0.754 7.742 4.076 1.00 95.69 81 ARG A CA 1
ATOM 620 C C . ARG A 1 81 ? -0.482 7.068 4.655 1.00 95.69 81 ARG A C 1
ATOM 622 O O . ARG A 1 81 ? -0.385 6.247 5.556 1.00 95.69 81 ARG A O 1
ATOM 629 N N . SER A 1 82 ? -1.624 7.338 4.036 1.00 96.06 82 SER A N 1
ATOM 630 C CA . SER A 1 82 ? -2.851 6.584 4.277 1.00 96.06 82 SER A CA 1
ATOM 631 C C . SER A 1 82 ? -2.982 5.465 3.247 1.00 96.06 82 SER A C 1
ATOM 633 O O . SER A 1 82 ? -2.898 5.708 2.036 1.00 96.06 82 SER A O 1
ATOM 635 N N . LEU A 1 83 ? -3.208 4.240 3.723 1.00 97.62 83 LEU A N 1
ATOM 636 C CA . LEU A 1 83 ? -3.510 3.073 2.898 1.00 97.62 83 LEU A CA 1
ATOM 637 C C . LEU A 1 83 ? -4.981 2.715 3.065 1.00 97.62 83 LEU A C 1
ATOM 639 O O . LEU A 1 83 ? -5.419 2.389 4.160 1.00 97.62 83 LEU A O 1
ATOM 643 N N . TRP A 1 84 ? -5.728 2.719 1.970 1.00 97.81 84 TRP A N 1
ATOM 644 C CA . TRP A 1 84 ? -7.125 2.307 1.959 1.00 97.81 84 TRP A CA 1
ATOM 645 C C . TRP A 1 84 ? -7.305 1.090 1.066 1.00 97.81 84 TRP A C 1
ATOM 647 O O . TRP A 1 84 ? -6.632 0.950 0.036 1.00 97.81 84 TRP A O 1
ATOM 657 N N . ILE A 1 85 ? -8.239 0.225 1.442 1.00 97.56 85 ILE A N 1
ATOM 658 C CA . ILE A 1 85 ? -8.612 -0.959 0.674 1.00 97.56 85 ILE A CA 1
ATOM 659 C C . ILE A 1 85 ? -10.111 -0.982 0.406 1.00 97.56 85 ILE A C 1
ATOM 661 O O . ILE A 1 85 ? -10.919 -0.493 1.196 1.00 97.56 85 ILE A O 1
ATOM 665 N N . ALA A 1 86 ? -10.474 -1.580 -0.722 1.00 96.12 86 ALA A N 1
ATOM 666 C CA . ALA A 1 86 ? -11.843 -1.919 -1.059 1.00 96.12 86 ALA A CA 1
ATOM 667 C C . ALA A 1 86 ? -12.001 -3.436 -0.977 1.00 96.12 86 ALA A C 1
ATOM 669 O O . ALA A 1 86 ? -11.243 -4.176 -1.611 1.00 96.12 86 ALA A O 1
ATOM 670 N N . ARG A 1 87 ? -12.996 -3.894 -0.220 1.00 95.19 87 ARG A N 1
ATOM 671 C CA . ARG A 1 87 ? -13.400 -5.292 -0.155 1.00 95.19 87 ARG A CA 1
ATOM 672 C C . ARG A 1 87 ? -14.711 -5.533 -0.866 1.00 95.19 87 ARG A C 1
ATOM 674 O O . ARG A 1 87 ? -15.637 -4.740 -0.727 1.00 95.19 87 ARG A O 1
ATOM 681 N N . LEU A 1 88 ? -14.790 -6.677 -1.528 1.00 94.00 88 LEU A N 1
ATOM 682 C CA . LEU A 1 88 ? -16.009 -7.271 -2.051 1.00 94.00 88 LEU A CA 1
ATOM 683 C C . LEU A 1 88 ? -16.110 -8.688 -1.496 1.00 94.00 88 LEU A C 1
ATOM 685 O O . LEU A 1 88 ? -15.188 -9.484 -1.675 1.00 94.00 88 LEU A O 1
ATOM 689 N N . ASP A 1 89 ? -17.194 -8.993 -0.789 1.00 90.69 89 ASP A N 1
ATOM 690 C CA . ASP A 1 89 ? -17.419 -10.319 -0.191 1.00 90.69 89 ASP A CA 1
ATOM 691 C C . ASP A 1 89 ? -16.253 -10.773 0.707 1.00 90.69 89 ASP A C 1
ATOM 693 O O . ASP A 1 89 ? -15.839 -11.932 0.715 1.00 90.69 89 ASP A O 1
ATOM 697 N N . GLY A 1 90 ? -15.677 -9.818 1.445 1.00 90.50 90 GLY A N 1
ATOM 698 C CA . GLY A 1 90 ? -14.540 -10.041 2.344 1.00 90.50 90 GLY A CA 1
ATOM 699 C C . GLY A 1 90 ? -13.169 -10.129 1.661 1.00 90.50 90 GLY A C 1
ATOM 700 O O . GLY A 1 90 ? -12.158 -10.150 2.364 1.00 90.50 90 GLY A O 1
ATOM 701 N N . ARG A 1 91 ? -13.097 -10.119 0.322 1.00 94.19 91 ARG A N 1
ATOM 702 C CA . ARG A 1 91 ? -11.831 -10.126 -0.427 1.00 94.19 91 ARG A CA 1
ATOM 703 C C . ARG A 1 91 ? -11.404 -8.735 -0.846 1.00 94.19 91 ARG A C 1
ATOM 705 O O . ARG A 1 91 ? -12.234 -7.959 -1.307 1.00 94.19 91 ARG A O 1
ATOM 712 N N . ILE A 1 92 ? -10.113 -8.438 -0.738 1.00 96.12 92 ILE A N 1
ATOM 713 C CA . ILE A 1 92 ? -9.546 -7.180 -1.227 1.00 96.12 92 ILE A CA 1
ATOM 714 C C . ILE A 1 92 ? -9.581 -7.190 -2.756 1.00 96.12 92 ILE A C 1
ATOM 716 O O . ILE A 1 92 ? -8.982 -8.048 -3.397 1.00 96.12 92 ILE A O 1
ATOM 720 N N . VAL A 1 93 ? -10.290 -6.224 -3.332 1.00 96.00 93 VAL A N 1
ATOM 721 C CA . VAL A 1 93 ? -10.430 -6.043 -4.784 1.00 96.00 93 VAL A CA 1
ATOM 722 C C . VAL A 1 93 ? -9.866 -4.714 -5.265 1.00 96.00 93 VAL A C 1
ATOM 724 O O . VAL A 1 93 ? -9.843 -4.451 -6.462 1.00 96.00 93 VAL A O 1
ATOM 727 N N . GLY A 1 94 ? -9.413 -3.854 -4.359 1.00 95.50 94 GLY A N 1
ATOM 728 C CA . GLY A 1 94 ? -8.819 -2.580 -4.724 1.00 95.50 94 GLY A CA 1
ATOM 729 C C . GLY A 1 94 ? -8.054 -1.953 -3.575 1.00 95.50 94 GLY A C 1
ATOM 730 O O . GLY A 1 94 ? -8.261 -2.290 -2.409 1.00 95.50 94 GLY A O 1
ATOM 731 N N . THR A 1 95 ? -7.170 -1.025 -3.916 1.00 97.25 95 THR A N 1
ATOM 732 C CA . THR A 1 95 ? -6.412 -0.242 -2.945 1.00 97.25 95 THR A CA 1
ATOM 733 C C . THR A 1 95 ? -6.066 1.135 -3.488 1.00 97.25 95 THR A C 1
ATOM 735 O O . THR A 1 95 ? -5.857 1.313 -4.692 1.00 97.25 95 THR A O 1
ATOM 738 N N . VAL A 1 96 ? -5.985 2.112 -2.586 1.00 96.62 96 VAL A N 1
ATOM 739 C CA . VAL A 1 96 ? -5.447 3.438 -2.866 1.00 96.62 96 VAL A CA 1
ATOM 740 C C . VAL A 1 96 ? -4.457 3.846 -1.779 1.00 96.62 96 VAL A C 1
ATOM 742 O O . VAL A 1 96 ? -4.691 3.636 -0.591 1.00 96.62 96 VAL A O 1
ATOM 745 N N . GLN A 1 97 ? -3.341 4.437 -2.199 1.00 96.50 97 GLN A N 1
ATOM 746 C CA . GLN A 1 97 ? -2.363 5.051 -1.309 1.00 96.50 97 GLN A CA 1
ATOM 747 C C . GLN A 1 97 ? -2.359 6.557 -1.504 1.00 96.50 97 GLN A C 1
ATOM 749 O O . GLN A 1 97 ? -2.083 7.052 -2.605 1.00 96.50 97 GLN A O 1
ATOM 754 N N . ILE A 1 98 ? -2.596 7.274 -0.416 1.00 96.50 98 ILE A N 1
ATOM 755 C CA . ILE A 1 98 ? -2.637 8.729 -0.384 1.00 96.50 98 ILE A CA 1
ATOM 756 C C . ILE A 1 98 ? -1.440 9.214 0.425 1.00 96.50 98 ILE A C 1
ATOM 758 O O . ILE A 1 98 ? -1.216 8.765 1.545 1.00 96.50 98 ILE A O 1
ATOM 762 N N . LEU A 1 99 ? -0.659 10.114 -0.163 1.00 96.19 99 LEU A N 1
ATOM 763 C CA . LEU A 1 99 ? 0.393 10.850 0.515 1.00 96.19 99 LEU A CA 1
ATOM 764 C C . LEU A 1 99 ? -0.177 12.196 0.963 1.00 96.19 99 LEU A C 1
ATOM 766 O O . LEU A 1 99 ? -0.504 13.051 0.137 1.00 96.19 99 LEU A O 1
ATOM 770 N N . ASN A 1 100 ? -0.301 12.360 2.270 1.00 94.88 100 ASN A N 1
ATOM 771 C CA . ASN A 1 100 ? -0.707 13.594 2.911 1.00 94.88 100 ASN A CA 1
ATOM 772 C C . ASN A 1 100 ? 0.480 14.573 2.978 1.00 94.88 100 ASN A C 1
ATOM 774 O O . ASN A 1 100 ? 1.638 14.146 3.041 1.00 94.88 100 ASN A O 1
ATOM 778 N N . PRO A 1 101 ? 0.226 15.891 2.966 1.00 92.94 101 PRO A N 1
ATOM 779 C CA . PRO A 1 101 ? 1.260 16.883 3.231 1.00 92.94 101 PRO A CA 1
ATOM 780 C C . PRO A 1 101 ? 1.938 16.625 4.577 1.00 92.94 101 PRO A C 1
ATOM 782 O O . PRO A 1 101 ? 1.274 16.306 5.563 1.00 92.94 101 PRO A O 1
ATOM 785 N N . SER A 1 102 ? 3.257 16.813 4.637 1.00 90.06 102 SER A N 1
ATOM 786 C CA . SER A 1 102 ? 3.956 16.802 5.921 1.00 90.06 102 SER A CA 1
ATOM 787 C C . SER A 1 102 ? 3.521 17.994 6.772 1.00 90.06 102 SER A C 1
ATOM 789 O O . SER A 1 102 ? 3.139 19.045 6.253 1.00 90.06 102 SER A O 1
ATOM 791 N N . VAL A 1 103 ? 3.648 17.863 8.093 1.00 88.31 103 VAL A N 1
ATOM 792 C CA . VAL A 1 103 ? 3.257 18.913 9.053 1.00 88.31 103 VAL A CA 1
ATOM 793 C C . VAL A 1 103 ? 3.982 20.247 8.839 1.00 88.31 103 VAL A C 1
ATOM 795 O O . VAL A 1 103 ? 3.463 21.293 9.206 1.00 88.31 103 VAL A O 1
ATOM 798 N N . ASN A 1 104 ? 5.159 20.221 8.207 1.00 91.56 104 ASN A N 1
ATOM 799 C CA . ASN A 1 104 ? 5.954 21.415 7.914 1.00 91.56 104 ASN A CA 1
ATOM 800 C C . ASN A 1 104 ? 5.508 22.134 6.625 1.00 91.56 104 ASN A C 1
ATOM 802 O O . ASN A 1 104 ? 6.003 2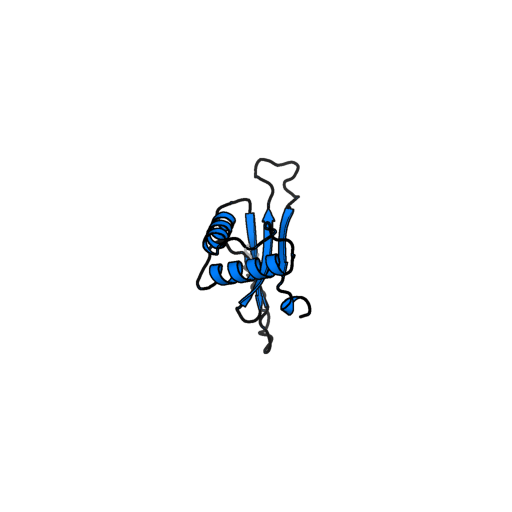3.219 6.326 1.00 91.56 104 ASN A O 1
ATOM 806 N N . ASN A 1 105 ? 4.620 21.532 5.828 1.00 91.06 105 ASN A N 1
ATOM 807 C CA . ASN A 1 105 ? 4.131 22.098 4.573 1.00 91.06 105 ASN A CA 1
ATOM 808 C C . ASN A 1 105 ? 2.813 22.859 4.778 1.00 91.06 105 ASN A C 1
ATOM 810 O O . ASN A 1 105 ? 1.761 22.471 4.272 1.00 91.06 105 ASN A O 1
ATOM 814 N N . GLU A 1 106 ? 2.868 23.959 5.525 1.00 89.19 106 GLU A N 1
ATOM 815 C CA . GLU A 1 106 ? 1.674 24.729 5.897 1.00 89.19 106 GLU A CA 1
ATOM 816 C C . GLU A 1 106 ? 0.941 25.325 4.685 1.00 89.19 106 GLU A C 1
ATOM 818 O O . GLU A 1 106 ? -0.286 25.292 4.611 1.00 89.19 106 GLU A O 1
ATOM 823 N N . SER A 1 107 ? 1.682 25.822 3.690 1.00 93.06 107 SER A N 1
ATOM 824 C CA . SER A 1 107 ? 1.101 26.429 2.484 1.00 93.06 107 SER A CA 1
ATOM 825 C C . SER A 1 107 ? 0.419 25.418 1.558 1.00 93.06 107 SER A C 1
ATOM 827 O O . SER A 1 107 ? -0.398 25.810 0.726 1.00 93.06 107 SER A O 1
ATOM 829 N N . GLY A 1 108 ? 0.738 24.130 1.703 1.00 88.94 108 GLY A N 1
ATOM 830 C CA . GLY A 1 108 ? 0.183 23.026 0.927 1.00 88.94 108 GLY A CA 1
ATOM 831 C C . GLY A 1 108 ? -0.631 22.033 1.753 1.00 88.94 108 GLY A C 1
ATOM 832 O O . GLY A 1 108 ? -0.923 20.954 1.248 1.00 88.94 108 GLY A O 1
ATOM 833 N N . ALA A 1 109 ? -1.011 22.368 2.992 1.00 89.31 109 ALA A N 1
ATOM 834 C CA . ALA A 1 109 ? -1.661 21.442 3.928 1.00 89.31 109 ALA A CA 1
ATOM 835 C C . ALA A 1 109 ? -2.992 20.848 3.416 1.00 89.31 109 ALA A C 1
ATOM 837 O O . ALA A 1 109 ? -3.452 19.825 3.913 1.00 89.31 109 ALA A O 1
ATOM 838 N N . PHE A 1 110 ? -3.604 21.466 2.403 1.00 88.62 110 PHE A N 1
ATOM 839 C CA . PHE A 1 110 ? -4.845 21.009 1.774 1.00 88.62 110 PHE A CA 1
ATOM 840 C C . PHE A 1 110 ? -4.639 20.027 0.605 1.00 88.62 110 PHE A C 1
ATOM 842 O O . PHE A 1 110 ? -5.617 19.498 0.080 1.00 88.62 110 PHE A O 1
ATOM 849 N N . ALA A 1 111 ? -3.404 19.818 0.141 1.00 91.94 111 ALA A N 1
ATOM 850 C CA . ALA A 1 111 ? -3.122 19.143 -1.124 1.00 91.94 111 ALA A CA 1
ATOM 851 C C . ALA A 1 111 ? -2.494 17.756 -0.918 1.00 91.94 111 ALA A C 1
ATOM 853 O O . ALA A 1 111 ? -1.274 17.608 -0.913 1.00 91.94 111 ALA A O 1
ATOM 854 N N . ALA A 1 112 ? -3.332 16.726 -0.790 1.00 94.62 112 ALA A N 1
ATOM 855 C CA . ALA A 1 112 ? -2.886 15.333 -0.777 1.00 94.62 112 ALA A CA 1
ATOM 856 C C . ALA A 1 112 ? -2.676 14.778 -2.198 1.00 94.62 112 ALA A C 1
ATOM 858 O O . ALA A 1 112 ? -3.300 15.228 -3.163 1.00 94.62 112 ALA A O 1
ATOM 859 N N . GLN A 1 113 ? -1.817 13.766 -2.325 1.00 95.38 113 GLN A N 1
ATOM 860 C CA . GLN A 1 113 ? -1.504 13.118 -3.596 1.00 95.38 113 GLN A CA 1
ATOM 861 C C . GLN A 1 113 ? -1.880 11.637 -3.575 1.00 95.38 113 GLN A C 1
ATOM 863 O O . GLN A 1 113 ? -1.415 10.880 -2.729 1.00 95.38 113 GLN A O 1
ATOM 868 N N . ILE A 1 114 ? -2.636 11.185 -4.575 1.00 95.19 114 ILE A N 1
ATOM 869 C CA . ILE A 1 114 ? -2.794 9.751 -4.837 1.00 95.19 114 ILE A CA 1
ATOM 870 C C . ILE A 1 114 ? -1.515 9.247 -5.505 1.00 95.19 114 ILE A C 1
ATOM 872 O O . ILE A 1 114 ? -1.143 9.700 -6.587 1.00 95.19 114 ILE A O 1
ATOM 876 N N . THR A 1 115 ? -0.834 8.313 -4.848 1.00 93.50 115 THR A N 1
ATOM 877 C CA . THR A 1 115 ? 0.429 7.732 -5.338 1.00 93.50 115 THR A CA 1
ATOM 878 C C . THR A 1 115 ? 0.230 6.379 -6.010 1.00 93.50 115 THR A C 1
ATOM 880 O O . THR A 1 115 ? 1.034 5.971 -6.842 1.00 93.50 115 THR A O 1
ATOM 883 N N . THR A 1 116 ? -0.841 5.669 -5.667 1.00 93.06 116 THR A N 1
ATOM 884 C CA . THR A 1 116 ? -1.209 4.378 -6.256 1.00 93.06 116 THR A CA 1
ATOM 885 C C . THR A 1 116 ? -2.715 4.216 -6.133 1.00 93.06 116 THR A C 1
ATOM 887 O O . THR A 1 116 ? -3.262 4.502 -5.072 1.00 93.06 116 THR A O 1
ATOM 890 N N . LEU A 1 117 ? -3.372 3.771 -7.203 1.00 94.12 117 LEU A N 1
ATOM 891 C CA . LEU A 1 117 ? -4.791 3.421 -7.221 1.00 94.12 117 LEU A CA 1
ATOM 892 C C . LEU A 1 117 ? -4.976 2.224 -8.148 1.00 94.12 117 LEU A C 1
ATOM 894 O O . LEU A 1 117 ? -4.705 2.321 -9.344 1.00 94.12 117 LEU A O 1
ATOM 898 N N . ILE A 1 118 ? -5.436 1.112 -7.587 1.00 93.75 118 ILE A N 1
ATOM 899 C CA . ILE A 1 118 ? -5.621 -0.154 -8.296 1.00 93.75 118 ILE A CA 1
ATOM 900 C C . ILE A 1 118 ? -6.985 -0.721 -7.937 1.00 93.75 118 ILE A C 1
ATOM 902 O O . ILE A 1 118 ? -7.393 -0.6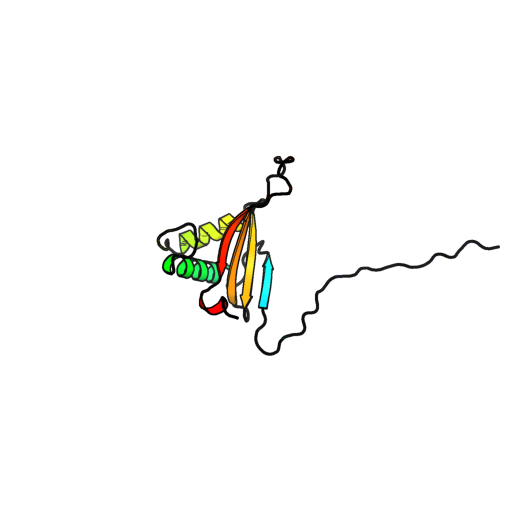95 -6.776 1.00 93.75 118 ILE A O 1
ATOM 906 N N . VAL A 1 119 ? -7.667 -1.269 -8.938 1.00 93.19 119 VAL A N 1
ATOM 907 C CA . VAL A 1 119 ? -8.895 -2.047 -8.771 1.00 93.19 119 VAL A CA 1
ATOM 908 C C . VAL A 1 119 ? -8.771 -3.276 -9.656 1.00 93.19 119 VAL A C 1
ATOM 910 O O . VAL A 1 119 ? -8.559 -3.135 -10.860 1.00 93.19 119 VAL A O 1
ATOM 913 N N . ALA A 1 120 ? -8.931 -4.462 -9.076 1.00 90.12 120 ALA A N 1
ATOM 914 C CA . ALA A 1 120 ? -8.876 -5.728 -9.788 1.00 90.12 120 ALA A CA 1
ATOM 915 C C . ALA A 1 120 ? -9.821 -5.707 -10.995 1.00 90.12 120 ALA A C 1
ATOM 917 O O . ALA A 1 120 ? -10.971 -5.270 -10.886 1.00 90.12 120 ALA A O 1
ATOM 918 N N . GLY A 1 121 ? -9.362 -6.204 -12.148 1.00 85.31 121 GLY A N 1
ATOM 919 C CA . GLY A 1 121 ? -10.097 -6.098 -13.413 1.00 85.31 121 GLY A CA 1
ATOM 920 C C . GLY A 1 121 ? -11.549 -6.592 -13.347 1.00 85.31 121 GLY A C 1
ATOM 921 O O . GLY A 1 121 ? -12.447 -5.968 -13.916 1.00 85.31 121 GLY A O 1
ATOM 922 N N . HIS A 1 122 ? -11.806 -7.663 -12.589 1.00 83.12 122 HIS A N 1
ATOM 923 C CA . HIS A 1 122 ? -13.142 -8.240 -12.400 1.00 83.12 122 HIS A CA 1
ATOM 924 C C . HIS A 1 122 ? -14.091 -7.375 -11.549 1.00 83.12 122 HIS A C 1
ATOM 926 O O . HIS A 1 122 ? -15.304 -7.551 -11.633 1.00 83.12 122 HIS A O 1
ATOM 932 N N . ALA A 1 123 ? -13.565 -6.441 -10.752 1.00 84.81 123 ALA A N 1
ATOM 933 C CA . ALA A 1 123 ? -14.338 -5.567 -9.870 1.00 84.81 123 ALA A CA 1
ATOM 934 C C . ALA A 1 123 ? -14.629 -4.181 -10.480 1.00 84.81 123 ALA A C 1
ATOM 936 O O . ALA A 1 123 ? -15.404 -3.409 -9.927 1.00 84.81 123 ALA A O 1
ATOM 937 N N . ARG A 1 124 ? -14.056 -3.853 -11.647 1.00 82.31 124 ARG A N 1
ATOM 938 C CA . ARG A 1 124 ? -14.202 -2.529 -12.291 1.00 82.31 124 ARG A CA 1
ATOM 939 C C . ARG A 1 124 ? -15.584 -2.246 -12.892 1.00 82.31 124 ARG A C 1
ATOM 941 O O . ARG A 1 124 ? -15.847 -1.113 -13.281 1.00 82.31 124 ARG A O 1
ATOM 948 N N . ARG A 1 125 ? -16.430 -3.268 -13.054 1.00 77.06 125 ARG A N 1
ATOM 949 C CA . ARG A 1 125 ? -17.755 -3.180 -13.704 1.00 77.06 125 ARG A CA 1
ATOM 950 C C . ARG A 1 125 ? -18.891 -3.667 -12.797 1.00 77.06 125 ARG A C 1
ATOM 952 O O . ARG A 1 125 ? -19.877 -4.196 -13.310 1.00 77.06 125 ARG A O 1
ATOM 959 N N . LEU A 1 126 ? -18.688 -3.594 -11.483 1.00 62.19 126 LEU A N 1
ATOM 960 C CA . LEU A 1 126 ? -19.717 -3.924 -10.495 1.00 62.19 126 LEU A CA 1
ATOM 961 C C . LEU A 1 126 ? -20.845 -2.891 -10.503 1.00 62.19 126 LEU A C 1
ATOM 963 O O . LEU A 1 126 ? -20.553 -1.708 -10.790 1.00 62.19 126 LEU A O 1
#